Protein AF-A0A2K3N341-F1 (afdb_monomer_lite)

InterPro domains:
  IPR010139 Imidazole glycerol phosphate synthase, subunit H [PTHR42701] (8-104)
  IPR017926 Glutamine amidotransferase [PF00117] (30-106)
  IPR029062 Class I glutamine amidotransferase-like [G3DSA:3.40.50.880] (2-114)
  IPR029062 Class I glutamine amidotransferase-like [SSF52317] (7-107)

Sequence (147 aa):
MDKYAFESVKGLGLIPGTVGRFDSSNGFRVPHIGWNALQIAKESEILDDVGNHHVYFVHSYRAMPSDDNKEWISSTCDYGDKFIASIRRGNVHAVQFHPEKSGGKFYLRYRSLECFGIFLFFHVKIYPVLSNIGHGGFFDNLHGQFW

Organism: Trifolium pratense (NCBI:txid57577)

Radius of gyration: 15.38 Å; chains: 1; bounding box: 33×38×49 Å

pLDDT: mean 71.82, std 19.74, range [31.81, 94.75]

Foldseek 3Di:
DCPFDQDWDFFPAQAEFEKAFDDCPVPFDPPPFDWFAKDFPADDPLCPFRNPFTFTAGWGMFTQDDPRRSQFAGIWTDRVHIGRQWGDDDLDIEGRTDLVVRDDDSVVVVVVRPHDHPCNNYRYRQGDDDDDDDDDDPVVVCVVRTD

Secondary structure (DSSP, 8-state):
--------B-----EEEEEEEPP-TTS--SSEEEEEE-EESS--TTTGGGTT-EEEEEESEEEPP-GGGGGGEEEEEEESEEEEEEEEETTEEEESS-TTTS-SSHHHHHTTS----GGGGEEE--------S----HHHHHHHHH-

Structure (mmCIF, N/CA/C/O backbone):
data_AF-A0A2K3N341-F1
#
_entry.id   AF-A0A2K3N341-F1
#
loop_
_atom_site.group_PDB
_atom_site.id
_atom_site.type_symbol
_atom_site.label_atom_id
_atom_site.label_alt_id
_atom_site.label_comp_id
_atom_site.label_asym_id
_atom_site.label_entity_id
_atom_site.label_seq_id
_atom_site.pdbx_PDB_ins_code
_atom_site.Cartn_x
_atom_site.Cartn_y
_atom_site.Cartn_z
_atom_site.occupancy
_atom_site.B_iso_or_equiv
_atom_site.auth_seq_id
_atom_site.auth_comp_id
_atom_site.auth_asym_id
_atom_site.auth_atom_id
_atom_site.pdbx_PDB_model_num
ATOM 1 N N . MET A 1 1 ? 9.917 -10.517 -30.185 1.00 31.81 1 MET A N 1
ATOM 2 C CA . MET A 1 1 ? 10.996 -11.473 -29.845 1.00 31.81 1 MET A CA 1
ATOM 3 C C . MET A 1 1 ? 11.071 -11.451 -28.326 1.00 31.81 1 MET A C 1
ATOM 5 O O . MET A 1 1 ? 11.889 -10.742 -27.755 1.00 31.81 1 MET A O 1
ATOM 9 N N . ASP A 1 2 ? 10.121 -12.121 -27.678 1.00 35.56 2 ASP A N 1
ATOM 10 C CA . ASP A 1 2 ? 9.890 -11.987 -26.236 1.00 35.56 2 ASP A CA 1
ATOM 11 C C . ASP A 1 2 ? 10.779 -12.997 -25.522 1.00 35.56 2 ASP A C 1
ATOM 13 O O . ASP A 1 2 ? 10.430 -14.160 -25.352 1.00 35.56 2 ASP A O 1
ATOM 17 N N . LYS A 1 3 ? 12.007 -12.579 -25.207 1.00 37.12 3 LYS A N 1
ATOM 18 C CA . LYS A 1 3 ? 13.050 -13.486 -24.705 1.00 37.12 3 LYS A CA 1
ATOM 19 C C . LYS A 1 3 ? 12.935 -13.807 -23.207 1.00 37.12 3 LYS A C 1
ATOM 21 O O . LYS A 1 3 ? 13.812 -14.480 -22.680 1.00 37.12 3 LYS A O 1
ATOM 26 N N . TYR A 1 4 ? 11.871 -13.354 -22.540 1.00 44.50 4 TYR A N 1
ATOM 27 C CA . TYR A 1 4 ? 11.623 -13.590 -21.118 1.00 44.50 4 TYR A CA 1
ATOM 28 C C . TYR A 1 4 ? 10.126 -13.825 -20.893 1.00 44.50 4 TYR A C 1
ATOM 30 O O . TYR A 1 4 ? 9.334 -12.886 -20.915 1.00 44.50 4 TYR A O 1
ATOM 38 N N . ALA A 1 5 ? 9.728 -15.085 -20.712 1.00 43.78 5 ALA A N 1
ATOM 39 C CA . ALA A 1 5 ? 8.379 -15.418 -20.273 1.00 43.78 5 ALA A CA 1
ATOM 40 C C . ALA A 1 5 ? 8.255 -15.096 -18.775 1.00 43.78 5 ALA A C 1
ATOM 42 O O . ALA A 1 5 ? 9.050 -15.566 -17.963 1.00 43.78 5 ALA A O 1
ATOM 43 N N . PHE A 1 6 ? 7.281 -14.264 -18.408 1.00 53.56 6 PHE A N 1
ATOM 44 C CA . PHE A 1 6 ? 6.958 -13.988 -17.010 1.00 53.56 6 PHE A CA 1
ATOM 45 C C . PHE A 1 6 ? 6.101 -15.135 -16.465 1.00 53.56 6 PHE A C 1
ATOM 47 O O . PHE A 1 6 ? 4.945 -15.277 -16.861 1.00 53.56 6 PHE A O 1
ATOM 54 N N . GLU A 1 7 ? 6.645 -15.956 -15.568 1.00 57.84 7 GLU A N 1
ATOM 55 C CA . GLU A 1 7 ? 5.880 -17.030 -14.927 1.00 57.84 7 GLU A CA 1
ATOM 56 C C . GLU A 1 7 ? 5.227 -16.545 -13.633 1.00 57.84 7 GLU A C 1
ATOM 58 O O . GLU A 1 7 ? 5.894 -16.231 -12.655 1.00 57.84 7 GLU A O 1
ATOM 63 N N . SER A 1 8 ? 3.895 -16.501 -13.602 1.00 64.25 8 SER A N 1
ATOM 64 C CA . SER A 1 8 ? 3.163 -16.165 -12.381 1.00 64.25 8 SER A CA 1
ATOM 65 C C . SER A 1 8 ? 3.286 -17.269 -11.332 1.00 64.25 8 SER A C 1
ATOM 67 O O . SER A 1 8 ? 3.072 -18.439 -11.648 1.00 64.25 8 SER A O 1
ATOM 69 N N . VAL A 1 9 ? 3.494 -16.894 -10.071 1.00 71.75 9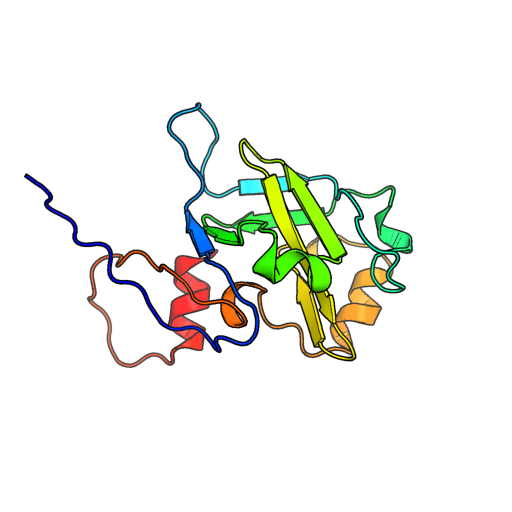 VAL A N 1
ATOM 70 C CA . VAL A 1 9 ? 3.536 -17.826 -8.941 1.00 71.75 9 VAL A CA 1
ATOM 71 C C . VAL A 1 9 ? 2.264 -17.666 -8.103 1.00 71.75 9 VAL A C 1
ATOM 73 O O . VAL A 1 9 ? 1.746 -16.572 -7.880 1.00 71.75 9 VAL A O 1
ATOM 76 N N . LYS A 1 10 ? 1.694 -18.769 -7.622 1.00 70.62 10 LYS A N 1
ATOM 77 C CA . LYS A 1 10 ? 0.552 -18.675 -6.704 1.00 70.62 10 LYS A CA 1
ATOM 78 C C . LYS A 1 10 ? 1.068 -18.334 -5.306 1.00 70.62 10 LYS A C 1
ATOM 80 O O . LYS A 1 10 ? 1.887 -19.071 -4.768 1.00 70.62 10 LYS A O 1
ATOM 85 N N . GLY A 1 11 ? 0.599 -17.223 -4.738 1.00 69.62 11 GLY A N 1
ATOM 86 C CA . GLY A 1 11 ? 0.700 -17.003 -3.292 1.00 69.62 11 GLY A CA 1
ATOM 87 C C . GLY A 1 11 ? -0.413 -17.754 -2.561 1.00 69.62 11 GLY A C 1
ATOM 88 O O . GLY A 1 11 ? -1.029 -18.657 -3.129 1.00 69.62 11 GLY A O 1
ATOM 89 N N . 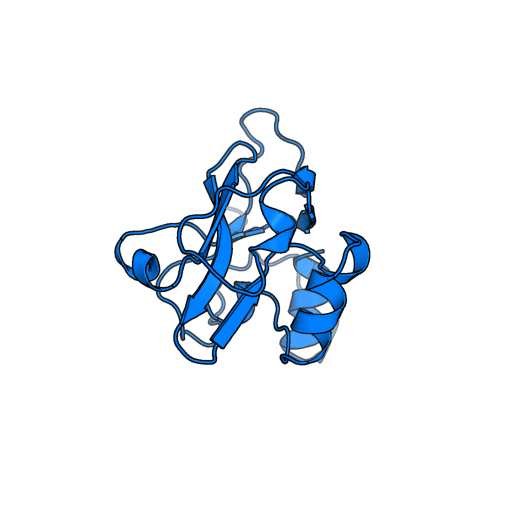LEU A 1 12 ? -0.718 -17.365 -1.322 1.00 77.00 12 LEU A N 1
ATOM 90 C CA . LEU A 1 12 ? -1.776 -18.012 -0.532 1.00 77.00 12 LEU A CA 1
ATOM 91 C C . LEU A 1 12 ? -3.179 -17.802 -1.122 1.00 77.00 12 LEU A C 1
ATOM 93 O O . LEU A 1 12 ? -4.097 -18.545 -0.793 1.00 77.00 12 LEU A O 1
ATOM 97 N N . GLY A 1 13 ? -3.353 -16.789 -1.980 1.00 80.44 13 GLY A N 1
ATOM 98 C CA . GLY A 1 13 ? -4.623 -16.519 -2.658 1.00 80.44 13 GLY A CA 1
ATOM 99 C C . GLY A 1 13 ? -5.746 -16.047 -1.728 1.00 80.44 13 GLY A C 1
ATOM 100 O O . GLY A 1 13 ? -6.914 -16.170 -2.083 1.00 80.44 13 GLY A O 1
ATOM 101 N N . LEU A 1 14 ? -5.400 -15.511 -0.554 1.00 83.19 14 LEU A N 1
ATOM 102 C CA . LEU A 1 14 ? -6.345 -15.020 0.454 1.00 83.19 14 LEU A CA 1
ATOM 103 C C . LEU A 1 14 ? -6.946 -13.657 0.085 1.00 83.19 14 LEU A C 1
ATOM 105 O O . LEU A 1 14 ? -8.090 -13.370 0.437 1.00 83.19 14 LEU A O 1
ATOM 109 N N . ILE A 1 15 ? -6.185 -12.824 -0.628 1.00 87.50 15 ILE A N 1
ATOM 110 C CA . ILE A 1 15 ? -6.595 -11.491 -1.068 1.00 87.50 15 ILE A CA 1
ATOM 111 C C . ILE A 1 15 ? -6.624 -11.474 -2.602 1.00 87.50 15 ILE A C 1
ATOM 113 O O . ILE A 1 15 ? -5.626 -11.843 -3.235 1.00 87.50 15 ILE A O 1
ATOM 117 N N . PRO A 1 16 ? -7.746 -11.064 -3.225 1.00 88.75 16 PRO A N 1
ATOM 118 C CA . PRO A 1 16 ? -7.812 -10.940 -4.672 1.00 88.75 16 PRO A CA 1
ATOM 119 C C . PRO A 1 16 ? -6.873 -9.838 -5.176 1.00 88.75 16 PRO A C 1
ATOM 121 O O . PRO A 1 16 ? -6.548 -8.872 -4.485 1.00 88.75 16 PRO A O 1
ATOM 124 N N . GLY A 1 17 ? -6.427 -9.982 -6.416 1.00 86.06 17 GLY A N 1
ATOM 125 C CA . GLY A 1 17 ? -5.516 -9.039 -7.050 1.00 86.06 17 GLY A CA 1
ATOM 126 C C . GLY A 1 17 ? -4.126 -9.615 -7.262 1.00 86.06 17 GLY A C 1
ATOM 127 O O . GLY A 1 17 ? -3.876 -10.810 -7.088 1.00 86.06 17 GLY A O 1
ATOM 128 N N . THR A 1 18 ? -3.231 -8.746 -7.717 1.00 83.88 18 THR A N 1
ATOM 129 C CA . THR A 1 18 ? -1.912 -9.151 -8.190 1.00 83.88 18 THR A CA 1
ATOM 130 C C . THR A 1 18 ? -0.815 -8.267 -7.629 1.00 83.88 18 THR A C 1
ATOM 132 O O . THR A 1 18 ? -0.998 -7.078 -7.353 1.00 83.88 18 THR A O 1
ATOM 135 N N . VAL A 1 19 ? 0.348 -8.885 -7.476 1.00 85.56 19 VAL A N 1
ATOM 136 C CA . VAL A 1 19 ? 1.607 -8.209 -7.185 1.00 85.56 19 VAL A CA 1
ATOM 137 C C . VAL A 1 19 ? 2.363 -8.021 -8.493 1.00 85.56 19 VAL A C 1
ATOM 139 O O . VAL A 1 19 ? 2.458 -8.965 -9.275 1.00 85.56 19 VAL A O 1
ATOM 142 N N . GLY A 1 20 ? 2.893 -6.823 -8.730 1.00 84.44 20 GLY A N 1
ATOM 143 C CA . GLY A 1 20 ? 3.668 -6.498 -9.929 1.00 84.44 20 GLY A CA 1
ATOM 144 C C . GLY A 1 20 ? 4.868 -5.607 -9.619 1.00 84.44 20 GLY A C 1
ATOM 145 O O . GLY A 1 20 ? 4.873 -4.879 -8.624 1.00 84.44 20 GLY A O 1
ATOM 146 N N . ARG A 1 21 ? 5.903 -5.664 -10.464 1.00 85.94 21 ARG A N 1
ATOM 147 C CA . ARG A 1 21 ? 7.116 -4.844 -10.309 1.00 85.94 21 ARG A CA 1
ATOM 148 C C . ARG A 1 21 ? 6.804 -3.371 -10.575 1.00 85.94 21 ARG A C 1
ATOM 150 O O . ARG A 1 21 ? 6.024 -3.097 -11.488 1.00 85.94 21 ARG A O 1
ATOM 157 N N . PHE A 1 22 ? 7.366 -2.445 -9.791 1.00 86.38 22 PHE A N 1
ATOM 158 C CA . PHE A 1 22 ? 7.260 -1.003 -10.070 1.00 86.38 22 PHE A CA 1
ATOM 159 C C . PHE A 1 22 ? 7.685 -0.690 -11.502 1.00 86.38 22 PHE A C 1
ATOM 161 O O . PHE A 1 22 ? 8.648 -1.283 -12.008 1.00 86.38 22 PHE A O 1
ATOM 168 N N . ASP A 1 23 ? 6.971 0.246 -12.125 1.00 85.44 23 ASP A N 1
ATOM 169 C CA . ASP A 1 23 ? 7.350 0.742 -13.435 1.00 85.44 23 ASP A CA 1
ATOM 170 C C . ASP A 1 23 ? 8.488 1.762 -13.300 1.00 85.44 23 ASP A C 1
ATOM 172 O O . ASP A 1 23 ? 8.352 2.811 -12.669 1.00 85.44 23 ASP A O 1
ATOM 176 N N . SER A 1 24 ? 9.642 1.433 -13.878 1.00 84.19 24 SER A N 1
ATOM 177 C CA . SER A 1 24 ? 10.809 2.317 -13.906 1.00 84.19 24 SER A CA 1
ATOM 178 C C . SER A 1 24 ? 10.886 3.169 -15.175 1.00 84.19 24 SER A C 1
ATOM 180 O O . SER A 1 24 ? 11.804 3.981 -15.288 1.00 84.19 24 SER A O 1
ATOM 182 N N . SER A 1 25 ? 9.966 3.016 -16.139 1.00 82.56 25 SER A N 1
ATOM 183 C CA . SER A 1 25 ? 9.999 3.776 -17.400 1.00 82.56 25 SER A CA 1
ATOM 184 C C . SER A 1 25 ? 9.859 5.280 -17.181 1.00 82.56 25 SER A C 1
ATOM 186 O O . SER A 1 25 ? 10.409 6.069 -17.943 1.00 82.56 25 SER A O 1
ATOM 188 N N . ASN A 1 26 ? 9.171 5.678 -16.109 1.00 79.94 26 ASN A N 1
ATOM 189 C CA . ASN A 1 26 ? 8.889 7.075 -15.780 1.00 79.94 26 ASN A CA 1
ATOM 190 C C . ASN A 1 26 ? 9.986 7.726 -14.914 1.00 79.94 26 ASN A C 1
ATOM 192 O O . ASN A 1 26 ? 9.756 8.759 -14.293 1.00 79.94 26 ASN A O 1
ATOM 196 N N . GLY A 1 27 ? 11.180 7.124 -14.847 1.00 81.12 27 GLY A N 1
ATOM 197 C CA . GLY A 1 27 ? 12.345 7.693 -14.157 1.00 81.12 27 GLY A CA 1
ATOM 198 C C . GLY A 1 27 ? 12.415 7.425 -12.649 1.00 81.12 27 GLY A C 1
ATOM 199 O O . GLY A 1 27 ? 13.345 7.893 -11.991 1.00 81.12 27 GLY A O 1
ATOM 200 N N . PHE A 1 28 ? 11.482 6.649 -12.089 1.00 83.94 28 PHE A N 1
ATOM 201 C CA . PHE A 1 28 ? 11.555 6.193 -10.699 1.00 83.94 28 PHE A CA 1
ATOM 202 C C . PHE A 1 28 ? 12.621 5.105 -10.533 1.00 83.94 28 PHE A C 1
ATOM 204 O O . PHE A 1 28 ? 12.761 4.203 -11.363 1.00 83.94 28 PHE A O 1
ATOM 211 N N . ARG A 1 29 ? 13.381 5.175 -9.433 1.00 88.75 29 ARG A N 1
ATOM 212 C CA . ARG A 1 29 ? 14.386 4.157 -9.107 1.00 88.75 29 ARG A CA 1
ATOM 213 C C . ARG A 1 29 ? 13.700 2.941 -8.495 1.00 88.75 29 ARG A C 1
ATOM 215 O O . ARG A 1 29 ? 12.903 3.073 -7.581 1.00 88.75 29 ARG A O 1
ATOM 222 N N . VAL A 1 30 ? 14.030 1.751 -8.984 1.00 87.12 30 VAL A N 1
ATOM 223 C CA . VAL A 1 30 ? 13.516 0.488 -8.439 1.00 87.12 30 VAL A CA 1
ATOM 224 C C . VAL A 1 30 ? 14.712 -0.338 -7.962 1.00 87.12 30 VAL A C 1
ATOM 226 O O . VAL A 1 30 ? 15.629 -0.531 -8.765 1.00 87.12 30 VAL A O 1
ATOM 229 N N . PRO A 1 31 ? 14.740 -0.820 -6.703 1.00 87.81 31 PRO A N 1
ATOM 230 C CA . PRO A 1 31 ? 13.653 -0.832 -5.708 1.00 87.81 31 PRO A CA 1
ATOM 231 C C . PRO A 1 31 ? 13.260 0.545 -5.146 1.00 87.81 31 PRO A C 1
ATOM 233 O O . PRO A 1 31 ? 14.080 1.459 -5.069 1.00 87.81 31 PRO A O 1
ATOM 236 N N . HIS A 1 32 ? 12.004 0.659 -4.703 1.00 88.81 32 HIS A N 1
ATOM 237 C CA . HIS A 1 32 ? 11.538 1.745 -3.844 1.00 88.81 32 HIS A CA 1
ATOM 238 C C . HIS A 1 32 ? 12.250 1.623 -2.496 1.00 88.81 32 HIS A C 1
ATOM 240 O O . HIS A 1 32 ? 11.904 0.751 -1.703 1.00 88.81 32 HIS A O 1
ATOM 246 N N . ILE A 1 33 ? 13.260 2.466 -2.265 1.00 90.25 33 ILE A N 1
ATOM 247 C CA . ILE A 1 33 ? 14.017 2.528 -1.011 1.00 90.25 33 ILE A CA 1
ATOM 248 C C . ILE A 1 33 ? 13.819 3.898 -0.379 1.00 90.25 33 ILE A C 1
ATOM 250 O O . ILE A 1 33 ? 14.149 4.917 -0.992 1.00 90.25 33 ILE A O 1
ATOM 254 N N . GLY A 1 34 ? 13.373 3.919 0.871 1.00 89.56 34 GLY A N 1
ATOM 255 C CA . GLY A 1 34 ? 13.350 5.129 1.678 1.00 89.56 34 GLY A CA 1
ATOM 256 C C . GLY A 1 34 ? 12.118 5.259 2.554 1.00 89.56 34 GLY A C 1
ATOM 257 O O . GLY A 1 34 ? 11.339 4.330 2.738 1.00 89.56 34 GLY A O 1
ATOM 258 N N . TRP A 1 35 ? 11.984 6.449 3.119 1.00 91.50 35 TRP A N 1
ATOM 259 C CA . TRP A 1 35 ? 10.887 6.826 3.992 1.00 91.50 35 TRP A CA 1
ATOM 260 C C . TRP A 1 35 ? 9.765 7.442 3.159 1.00 91.50 35 TRP A C 1
ATOM 262 O O . TRP A 1 35 ? 10.011 8.410 2.443 1.00 91.50 35 TRP A O 1
ATOM 272 N N . ASN A 1 36 ? 8.550 6.901 3.245 1.00 92.12 36 ASN A N 1
ATOM 273 C CA . ASN A 1 36 ? 7.397 7.415 2.504 1.00 92.12 36 ASN A CA 1
ATOM 274 C C . ASN A 1 36 ? 6.146 7.493 3.396 1.00 92.12 36 ASN A C 1
ATOM 276 O O . ASN A 1 36 ? 6.027 6.767 4.387 1.00 92.12 36 ASN A O 1
ATOM 280 N N . ALA A 1 37 ? 5.244 8.416 3.074 1.00 90.50 37 ALA A N 1
ATOM 281 C CA . ALA A 1 37 ? 4.041 8.681 3.849 1.00 90.50 37 ALA A CA 1
ATOM 282 C C . ALA A 1 37 ? 2.907 7.726 3.456 1.00 90.50 37 ALA A C 1
ATOM 284 O O . ALA A 1 37 ? 2.727 7.385 2.283 1.00 90.50 37 ALA A O 1
ATOM 285 N N . LEU A 1 38 ? 2.122 7.307 4.448 1.00 91.12 38 LEU A N 1
ATOM 286 C CA . LEU A 1 38 ? 0.937 6.490 4.219 1.00 91.12 38 LEU A CA 1
ATOM 287 C C . LEU A 1 38 ? -0.292 7.366 3.969 1.00 91.12 38 LEU A C 1
ATOM 289 O O . LEU A 1 38 ? -0.522 8.354 4.659 1.00 91.12 38 LEU A O 1
ATOM 293 N N . GLN A 1 39 ? -1.132 6.935 3.037 1.00 91.50 39 GLN A N 1
ATOM 294 C CA . GLN A 1 39 ? -2.513 7.382 2.905 1.00 91.50 39 GLN A CA 1
ATOM 295 C C . GLN A 1 39 ? -3.405 6.367 3.618 1.00 91.50 39 GLN A C 1
ATOM 297 O O . GLN A 1 39 ? -3.609 5.253 3.129 1.00 91.50 39 GLN A O 1
ATOM 302 N N . ILE A 1 40 ? -3.898 6.723 4.803 1.00 89.44 40 ILE A N 1
ATOM 303 C CA . ILE A 1 40 ? -4.756 5.845 5.603 1.00 89.44 40 ILE A CA 1
ATOM 304 C C . ILE A 1 40 ? -6.159 5.821 4.988 1.00 89.44 40 ILE A C 1
ATOM 306 O O . ILE A 1 40 ? -6.791 6.861 4.831 1.00 89.44 40 ILE A O 1
ATOM 310 N N . ALA A 1 41 ? -6.627 4.629 4.616 1.00 84.31 41 ALA A N 1
ATOM 311 C CA . ALA A 1 41 ? -7.935 4.421 3.992 1.00 84.31 41 ALA A CA 1
ATOM 312 C C . ALA A 1 41 ? -8.981 3.899 4.989 1.00 84.31 41 ALA A C 1
ATOM 314 O O . ALA A 1 41 ? -10.174 4.147 4.822 1.00 84.31 41 ALA A O 1
ATOM 315 N N . LYS A 1 42 ? -8.537 3.176 6.024 1.00 80.19 42 LYS A N 1
ATOM 316 C CA . LYS A 1 42 ? -9.366 2.706 7.137 1.00 80.19 42 LYS A CA 1
ATOM 317 C C . LYS A 1 42 ? -8.637 2.983 8.444 1.00 80.19 42 LYS A C 1
ATOM 319 O O . LYS A 1 42 ? -7.440 2.702 8.540 1.00 80.19 42 LYS A O 1
ATOM 324 N N . GLU A 1 43 ? -9.364 3.489 9.438 1.00 71.81 43 GLU A N 1
ATOM 325 C CA . GLU A 1 43 ? -8.844 3.584 10.802 1.00 71.81 43 GLU A CA 1
ATOM 326 C C . GLU A 1 43 ? -8.362 2.207 11.262 1.00 71.81 43 GLU A C 1
ATOM 328 O O . GLU A 1 43 ? -8.972 1.166 10.987 1.00 71.81 43 GLU A O 1
ATOM 333 N N . SER A 1 44 ? -7.207 2.188 11.908 1.00 69.00 44 SER A N 1
ATOM 334 C CA . SER A 1 44 ? -6.584 0.956 12.349 1.00 69.00 44 SER A CA 1
ATOM 335 C C . SER A 1 44 ? -5.743 1.285 13.552 1.00 69.00 44 SER A C 1
ATOM 337 O O . SER A 1 44 ? -4.765 2.008 13.429 1.00 69.00 44 SER A O 1
ATOM 339 N N . GLU A 1 45 ? -6.028 0.625 14.669 1.00 68.62 45 GLU A N 1
ATOM 340 C CA . GLU A 1 45 ? -5.286 0.816 15.919 1.00 68.62 45 GLU A CA 1
ATOM 341 C C . GLU A 1 45 ? -3.767 0.583 15.798 1.00 68.62 45 GLU A C 1
ATOM 343 O O . GLU A 1 45 ? -2.995 0.922 16.695 1.00 68.62 45 GLU A O 1
ATOM 348 N N . ILE A 1 46 ? -3.328 -0.069 14.715 1.00 69.94 46 ILE A N 1
ATOM 349 C CA . ILE A 1 46 ? -1.914 -0.300 14.411 1.00 69.94 46 ILE A CA 1
ATOM 350 C C . ILE A 1 46 ? -1.300 0.873 13.622 1.00 69.94 46 ILE A C 1
ATOM 352 O O . ILE A 1 46 ? -0.091 1.086 13.665 1.00 69.94 46 ILE A O 1
ATOM 356 N N . LEU A 1 47 ? -2.124 1.631 12.899 1.00 73.12 47 LEU A N 1
ATOM 357 C CA . LEU A 1 47 ? -1.742 2.777 12.073 1.00 73.12 47 LEU A CA 1
ATOM 358 C C . LEU A 1 47 ? -2.084 4.132 12.711 1.00 73.12 47 LEU A C 1
ATOM 360 O O . LEU A 1 47 ? -1.636 5.147 12.185 1.00 73.12 47 LEU A O 1
ATOM 364 N N . ASP A 1 48 ? -2.823 4.170 13.823 1.00 68.31 48 ASP A N 1
ATOM 365 C CA . ASP A 1 48 ? -3.224 5.418 14.494 1.00 68.31 48 ASP A CA 1
ATOM 366 C C . ASP A 1 48 ? -2.017 6.305 14.856 1.00 68.31 48 ASP A C 1
ATOM 368 O O . ASP A 1 48 ? -2.042 7.515 14.640 1.00 68.31 48 ASP A O 1
ATOM 372 N N . ASP A 1 49 ? -0.908 5.700 15.297 1.00 66.62 49 ASP A N 1
ATOM 373 C CA . ASP A 1 49 ? 0.341 6.418 15.598 1.00 66.62 49 ASP A CA 1
ATOM 374 C C . ASP A 1 49 ? 1.164 6.771 14.336 1.00 66.62 49 ASP A C 1
ATOM 376 O O . ASP A 1 49 ? 2.146 7.511 14.415 1.00 66.62 49 ASP A O 1
ATOM 380 N N . VAL A 1 50 ? 0.796 6.239 13.165 1.00 67.56 50 VAL A N 1
ATOM 381 C CA . VAL A 1 50 ? 1.527 6.413 11.895 1.00 67.56 50 VAL A CA 1
ATOM 382 C C . VAL A 1 50 ? 1.039 7.633 11.111 1.00 67.56 50 VAL A C 1
ATOM 384 O O . VAL A 1 50 ? 1.778 8.129 10.269 1.00 67.56 50 VAL A O 1
ATOM 387 N N . GLY A 1 51 ? -0.154 8.169 11.396 1.00 57.66 51 GLY A N 1
ATOM 388 C CA . GLY A 1 51 ? -0.800 9.229 10.600 1.00 57.66 51 GLY A CA 1
ATOM 389 C C . GLY A 1 51 ? 0.037 10.496 10.348 1.00 57.66 51 GLY A C 1
ATOM 390 O O . GLY A 1 51 ? -0.226 11.210 9.387 1.00 57.66 51 GLY A O 1
ATOM 391 N N . ASN A 1 52 ? 1.083 10.736 11.149 1.00 59.41 52 ASN A N 1
ATOM 392 C CA . ASN A 1 52 ? 2.019 11.855 10.984 1.00 59.41 52 ASN A CA 1
ATOM 393 C C . ASN A 1 52 ? 3.462 11.431 10.642 1.00 59.41 52 ASN A C 1
ATOM 395 O O . ASN A 1 52 ? 4.366 12.262 10.707 1.00 59.41 52 ASN A O 1
ATOM 399 N N . HIS A 1 53 ? 3.741 10.150 10.399 1.00 69.12 53 HIS A N 1
ATOM 400 C CA . HIS A 1 53 ? 5.102 9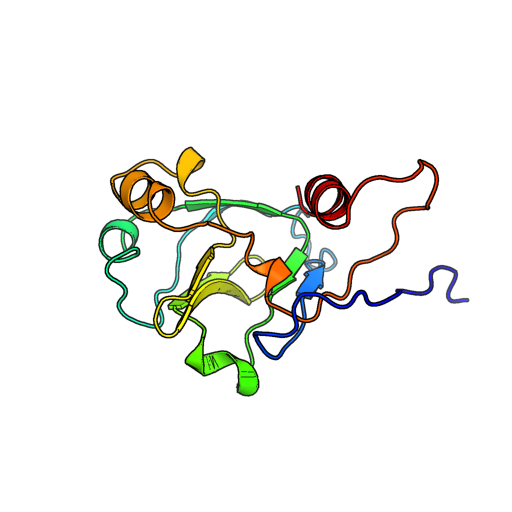.613 10.283 1.00 69.12 53 HIS A CA 1
ATOM 401 C C . HIS A 1 53 ? 5.325 8.941 8.928 1.00 69.12 53 HIS A C 1
ATOM 403 O O . HIS A 1 53 ? 4.432 8.330 8.344 1.00 69.12 53 HIS A O 1
ATOM 409 N N . HIS A 1 54 ? 6.556 9.047 8.431 1.00 86.50 54 HIS A N 1
ATOM 410 C CA . HIS A 1 54 ? 6.990 8.266 7.283 1.00 86.50 54 HIS A CA 1
ATOM 411 C C . HIS A 1 54 ? 7.371 6.863 7.760 1.00 86.50 54 HIS A C 1
ATOM 413 O O . HIS A 1 54 ? 7.912 6.706 8.854 1.00 86.50 54 HIS A O 1
ATOM 419 N N . VAL A 1 55 ? 7.135 5.853 6.929 1.00 88.38 55 VAL A N 1
ATOM 420 C CA . VAL A 1 55 ? 7.567 4.471 7.176 1.00 88.38 55 VAL A CA 1
ATOM 421 C C . VAL A 1 55 ? 8.602 4.052 6.140 1.00 88.38 55 VAL A C 1
ATOM 423 O O . VAL A 1 55 ? 8.639 4.583 5.029 1.00 88.38 55 VAL A O 1
ATOM 426 N N . TYR A 1 56 ? 9.475 3.127 6.521 1.00 87.94 56 TYR A N 1
ATOM 427 C CA . TYR A 1 56 ? 10.607 2.699 5.717 1.00 87.94 56 TYR A CA 1
ATOM 428 C C . TYR A 1 56 ? 10.242 1.542 4.785 1.00 87.94 56 TYR A C 1
ATOM 430 O O . TYR A 1 56 ? 9.832 0.462 5.220 1.00 87.94 56 TYR A O 1
ATOM 438 N N . PHE A 1 57 ? 10.469 1.762 3.498 1.00 89.88 57 PHE A N 1
ATOM 439 C CA . PHE A 1 57 ? 10.272 0.814 2.416 1.00 89.88 57 PHE A CA 1
ATOM 440 C C . PHE A 1 57 ? 11.616 0.415 1.796 1.00 89.88 57 PHE A C 1
ATOM 442 O O . PHE A 1 57 ? 12.524 1.236 1.664 1.00 89.88 57 PHE A O 1
ATOM 449 N N . VAL A 1 58 ? 11.725 -0.848 1.392 1.00 89.06 58 VAL A N 1
ATOM 450 C CA . VAL A 1 58 ? 12.735 -1.362 0.456 1.00 89.06 58 VAL A CA 1
ATOM 451 C C . VAL A 1 58 ? 12.079 -2.502 -0.315 1.00 89.06 58 VAL A C 1
ATOM 453 O O . VAL A 1 58 ? 11.881 -3.569 0.237 1.00 89.06 58 VAL A O 1
ATOM 456 N N . HIS A 1 59 ? 11.602 -2.260 -1.535 1.00 86.62 59 HIS A N 1
ATOM 457 C CA . HIS A 1 59 ? 10.955 -3.310 -2.333 1.00 86.62 59 HIS A CA 1
ATOM 458 C C . HIS A 1 59 ? 10.897 -2.973 -3.826 1.00 86.62 59 HIS A C 1
ATOM 460 O O . HIS A 1 59 ? 10.720 -1.819 -4.216 1.00 86.62 59 HIS A O 1
ATOM 466 N N . SER A 1 60 ? 11.004 -3.990 -4.686 1.00 86.62 60 SER A N 1
ATOM 467 C CA . SER A 1 60 ? 10.860 -3.829 -6.149 1.00 86.62 60 SER A CA 1
ATOM 468 C C . SER A 1 60 ? 9.441 -4.085 -6.667 1.00 86.62 60 SER A C 1
ATOM 470 O O . SER A 1 60 ? 9.092 -3.662 -7.771 1.00 86.62 60 SER A O 1
ATOM 472 N N . TYR A 1 61 ? 8.619 -4.774 -5.879 1.00 86.56 61 TYR A N 1
ATOM 473 C CA . TYR A 1 61 ? 7.273 -5.223 -6.237 1.00 86.56 61 TYR A CA 1
ATOM 474 C C . TYR A 1 61 ? 6.221 -4.551 -5.380 1.00 86.56 61 TYR A C 1
ATOM 476 O O . TYR A 1 61 ? 6.518 -4.119 -4.279 1.00 86.56 61 TYR A O 1
ATOM 484 N N . ARG A 1 62 ? 4.981 -4.474 -5.850 1.00 89.75 62 ARG A N 1
ATOM 485 C CA . ARG A 1 62 ? 3.890 -3.840 -5.109 1.00 89.75 62 ARG A CA 1
ATOM 486 C C . ARG A 1 62 ? 2.568 -4.546 -5.370 1.00 89.75 62 ARG A C 1
ATOM 488 O O . ARG A 1 62 ? 2.321 -4.994 -6.491 1.00 89.75 62 ARG A O 1
ATOM 495 N N . ALA A 1 63 ? 1.730 -4.647 -4.345 1.00 91.38 63 ALA A N 1
ATOM 496 C CA . ALA A 1 63 ? 0.350 -5.085 -4.510 1.00 91.38 63 ALA A CA 1
ATOM 497 C C . ALA A 1 63 ? -0.494 -3.916 -5.040 1.00 91.38 63 ALA A C 1
ATOM 499 O O . ALA A 1 63 ? -0.428 -2.802 -4.509 1.00 91.38 63 ALA A O 1
ATOM 500 N N . MET A 1 64 ? -1.256 -4.163 -6.105 1.00 91.06 64 MET A N 1
ATOM 501 C CA . MET A 1 64 ? -2.043 -3.129 -6.777 1.00 91.06 64 MET A CA 1
ATOM 502 C C . MET A 1 64 ? -3.445 -3.011 -6.154 1.00 91.06 64 MET A C 1
ATOM 504 O O . MET A 1 64 ? -4.132 -4.032 -6.012 1.00 91.06 64 MET A O 1
ATOM 508 N N . PRO A 1 65 ? -3.890 -1.795 -5.780 1.00 94.31 65 PRO A N 1
ATOM 509 C CA . PRO A 1 65 ? -5.256 -1.578 -5.321 1.00 94.31 65 PRO A CA 1
ATOM 510 C C . PRO A 1 65 ? -6.249 -1.836 -6.462 1.00 94.31 65 PRO A C 1
ATOM 512 O O . PRO A 1 65 ? -5.997 -1.483 -7.612 1.00 94.31 65 PRO A O 1
ATOM 515 N N . SER A 1 66 ? -7.378 -2.456 -6.138 1.00 93.88 66 SER A N 1
ATOM 516 C CA . SER A 1 66 ? -8.486 -2.739 -7.055 1.00 93.88 66 SER A CA 1
ATOM 517 C C . SER A 1 66 ? -9.804 -2.782 -6.285 1.00 93.88 66 SER A C 1
ATOM 519 O O . SER A 1 66 ? -9.802 -2.875 -5.055 1.00 93.88 66 SER A O 1
ATOM 521 N N . ASP A 1 67 ? -10.933 -2.757 -6.990 1.00 94.31 67 ASP A N 1
ATOM 522 C CA . ASP A 1 67 ? -12.243 -2.871 -6.342 1.00 94.31 67 ASP A CA 1
ATOM 523 C C . ASP A 1 67 ? -12.406 -4.207 -5.600 1.00 94.31 67 ASP A C 1
ATOM 525 O O . ASP A 1 67 ? -12.929 -4.229 -4.486 1.00 94.31 67 ASP A O 1
ATOM 529 N N . ASP A 1 68 ? -11.845 -5.297 -6.135 1.00 93.06 68 ASP A N 1
ATOM 530 C CA . ASP A 1 68 ? -11.930 -6.633 -5.533 1.00 93.06 68 ASP A CA 1
ATOM 531 C C . ASP A 1 68 ? -11.220 -6.729 -4.174 1.00 93.06 68 ASP A C 1
ATOM 533 O O . ASP A 1 68 ? -11.615 -7.515 -3.307 1.00 93.06 68 ASP A O 1
ATOM 537 N N . ASN A 1 69 ? -10.158 -5.943 -3.964 1.00 92.81 69 ASN A N 1
ATOM 538 C CA . ASN A 1 69 ? -9.378 -5.959 -2.724 1.00 92.81 69 ASN A CA 1
ATOM 539 C C . ASN A 1 69 ? -9.588 -4.740 -1.831 1.00 92.81 69 ASN A C 1
ATOM 541 O O . ASN A 1 69 ? -9.017 -4.693 -0.740 1.00 92.81 69 ASN A O 1
ATOM 545 N N . LYS A 1 70 ? -10.461 -3.812 -2.226 1.00 94.12 70 LYS A N 1
ATOM 546 C CA . LYS A 1 70 ? -10.759 -2.575 -1.497 1.00 94.12 70 LYS A CA 1
ATOM 547 C C . LYS A 1 70 ? -11.085 -2.807 -0.024 1.00 94.12 70 LYS A C 1
ATOM 549 O O . LYS A 1 70 ? -10.618 -2.067 0.836 1.00 94.12 70 LYS A O 1
ATOM 554 N N . GLU A 1 71 ? -11.822 -3.873 0.283 1.00 92.94 71 GLU A N 1
ATOM 555 C CA . GLU A 1 71 ? -12.201 -4.186 1.662 1.00 92.94 71 GLU A CA 1
ATOM 556 C C . GLU A 1 71 ? -11.036 -4.608 2.561 1.00 92.94 71 GLU A C 1
ATOM 558 O O . GLU A 1 71 ? -11.143 -4.503 3.784 1.00 92.94 71 GLU A O 1
ATOM 563 N N . TRP A 1 72 ? -9.923 -5.039 1.974 1.00 91.94 72 TRP A N 1
ATOM 564 C CA . TRP A 1 72 ? -8.716 -5.408 2.702 1.00 91.94 72 TRP A CA 1
ATOM 565 C C . TRP A 1 72 ? -7.793 -4.222 2.953 1.00 91.94 72 TRP A C 1
ATOM 567 O O . TRP A 1 72 ? -7.010 -4.277 3.891 1.00 91.9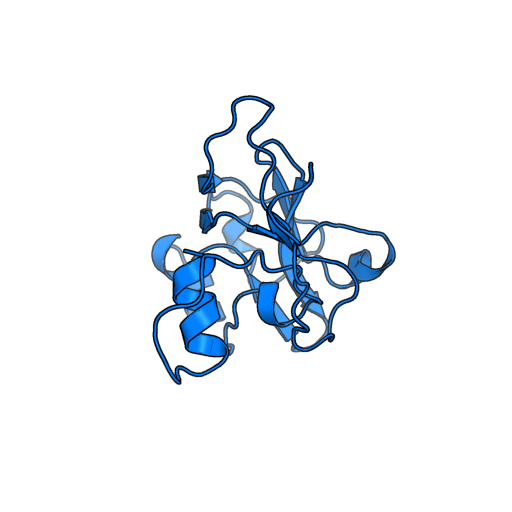4 72 TRP A O 1
ATOM 577 N N . ILE A 1 73 ? -7.842 -3.171 2.134 1.00 92.69 73 ILE A N 1
ATOM 578 C CA . ILE A 1 73 ? -6.863 -2.079 2.175 1.00 92.69 73 ILE A CA 1
ATOM 579 C C . ILE A 1 73 ? -7.072 -1.235 3.436 1.00 92.69 73 ILE A C 1
ATOM 581 O O . ILE A 1 73 ? -8.123 -0.619 3.610 1.00 92.69 73 ILE A O 1
ATOM 585 N N . SER A 1 74 ? -6.047 -1.157 4.289 1.00 91.44 74 SER A N 1
ATOM 586 C CA . SER A 1 74 ? -6.016 -0.220 5.422 1.00 91.44 74 SER A CA 1
ATOM 587 C C . SER A 1 74 ? -5.196 1.032 5.123 1.00 91.44 74 SER A C 1
ATOM 589 O O . SER A 1 74 ? -5.537 2.112 5.605 1.00 91.44 74 SER A O 1
ATOM 591 N N . SER A 1 75 ? -4.166 0.934 4.280 1.00 92.25 75 SER A N 1
ATOM 592 C CA . SER A 1 75 ? -3.466 2.110 3.760 1.00 92.25 75 SER A CA 1
ATOM 593 C C . SER A 1 75 ? -2.841 1.878 2.389 1.00 92.25 75 SER A C 1
ATOM 595 O O . SER A 1 75 ? -2.470 0.757 2.025 1.00 92.25 75 SER A O 1
ATOM 597 N N . THR A 1 76 ? -2.681 2.970 1.648 1.00 94.75 76 THR A N 1
ATOM 598 C CA . THR A 1 76 ? -1.925 3.031 0.395 1.00 94.75 76 THR A CA 1
ATOM 599 C C . THR A 1 76 ? -0.712 3.941 0.529 1.00 94.75 76 THR A C 1
ATOM 601 O O . THR A 1 76 ? -0.555 4.663 1.512 1.00 94.75 76 THR A O 1
ATOM 604 N N . CYS A 1 77 ? 0.166 3.898 -0.461 1.00 93.94 77 CYS A N 1
ATOM 605 C CA . CYS A 1 77 ? 1.285 4.816 -0.612 1.00 93.94 77 CYS A CA 1
ATOM 606 C C . CYS A 1 77 ? 1.517 5.056 -2.112 1.00 93.94 77 CYS A C 1
ATOM 608 O O . CYS A 1 77 ? 1.117 4.230 -2.936 1.00 93.94 77 CYS A O 1
ATOM 610 N N . ASP A 1 78 ? 2.122 6.189 -2.460 1.00 92.81 78 ASP A N 1
ATOM 611 C CA . ASP A 1 78 ? 2.419 6.568 -3.841 1.00 92.81 78 ASP A CA 1
ATOM 612 C C . ASP A 1 78 ? 3.941 6.610 -4.050 1.00 92.81 78 ASP A C 1
ATOM 614 O O . ASP A 1 78 ? 4.674 7.284 -3.321 1.00 92.81 78 ASP A O 1
ATOM 618 N N . TYR A 1 79 ? 4.425 5.881 -5.057 1.00 91.00 79 TYR A N 1
ATOM 619 C CA . TYR A 1 79 ? 5.821 5.909 -5.507 1.00 91.00 79 TYR A CA 1
ATOM 620 C C . TYR A 1 79 ? 5.870 5.715 -7.026 1.00 91.00 79 TYR A C 1
ATOM 622 O O . TYR A 1 79 ? 6.073 4.607 -7.520 1.00 91.00 79 TYR A O 1
ATOM 630 N N . GLY A 1 80 ? 5.546 6.776 -7.769 1.00 89.12 80 GLY A N 1
ATOM 631 C CA . GLY A 1 80 ? 5.262 6.714 -9.211 1.00 89.12 80 GLY A CA 1
ATO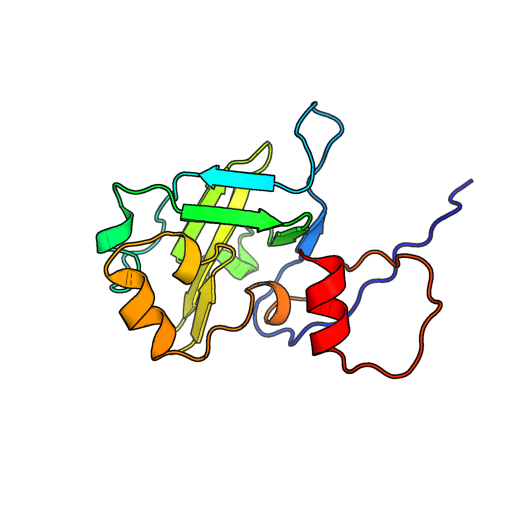M 632 C C . GLY A 1 80 ? 3.920 6.057 -9.532 1.00 89.12 80 GLY A C 1
ATOM 633 O O . GLY A 1 80 ? 3.156 6.585 -10.331 1.00 89.12 80 GLY A O 1
ATOM 634 N N . ASP A 1 81 ? 3.598 4.984 -8.814 1.00 88.06 81 ASP A N 1
ATOM 635 C CA . ASP A 1 81 ? 2.318 4.296 -8.822 1.00 88.06 81 ASP A CA 1
ATOM 636 C C . ASP A 1 81 ? 1.744 4.192 -7.411 1.00 88.06 81 ASP A C 1
ATOM 638 O O . ASP A 1 81 ? 2.483 4.035 -6.431 1.00 88.06 81 ASP A O 1
ATOM 642 N N . LYS A 1 82 ? 0.412 4.176 -7.328 1.00 93.56 82 LYS A N 1
ATOM 643 C CA . LYS A 1 82 ? -0.298 3.862 -6.091 1.00 93.56 82 LYS A CA 1
ATOM 644 C C . LYS A 1 82 ? -0.198 2.374 -5.780 1.00 93.56 82 LYS A C 1
ATOM 646 O O . LYS A 1 82 ? -0.481 1.531 -6.634 1.00 93.56 82 LYS A O 1
ATOM 651 N N . PHE A 1 83 ? 0.134 2.040 -4.540 1.00 93.88 83 PHE A N 1
ATOM 652 C CA . PHE A 1 83 ? 0.196 0.659 -4.076 1.00 93.88 83 PHE A CA 1
ATOM 653 C C . PHE A 1 83 ? -0.383 0.471 -2.678 1.00 93.88 83 PHE A C 1
ATOM 655 O O . PHE A 1 83 ? -0.517 1.418 -1.902 1.00 93.88 83 PHE A O 1
ATOM 662 N N . ILE A 1 84 ? -0.728 -0.776 -2.359 1.00 94.19 84 ILE A N 1
ATOM 663 C CA . ILE A 1 84 ? -1.227 -1.162 -1.040 1.00 94.19 84 ILE A CA 1
ATOM 664 C C . ILE A 1 84 ? -0.044 -1.234 -0.071 1.00 94.19 84 ILE A C 1
ATOM 666 O O . ILE A 1 84 ? 0.852 -2.063 -0.231 1.00 94.19 84 ILE A O 1
ATOM 670 N N . ALA A 1 85 ? -0.049 -0.372 0.943 1.00 92.12 85 ALA A N 1
ATOM 671 C CA . ALA A 1 85 ? 0.998 -0.313 1.956 1.00 92.12 85 ALA A CA 1
ATOM 672 C C . ALA A 1 85 ? 0.653 -1.145 3.199 1.00 92.12 85 ALA A C 1
ATOM 674 O O . ALA A 1 85 ? 1.557 -1.633 3.881 1.00 92.12 85 ALA A O 1
ATOM 675 N N . SER A 1 86 ? -0.637 -1.335 3.486 1.00 90.56 86 SER A N 1
ATOM 676 C CA . SER A 1 86 ? -1.101 -2.258 4.521 1.00 90.56 86 SER A CA 1
ATOM 677 C C . SER A 1 86 ? -2.499 -2.804 4.237 1.00 90.56 86 SER A C 1
ATOM 679 O O . SER A 1 86 ? -3.314 -2.150 3.573 1.00 90.56 86 SER A O 1
ATOM 681 N N . ILE A 1 87 ? -2.772 -3.993 4.774 1.00 89.94 87 ILE A N 1
ATOM 682 C CA . ILE A 1 87 ? -4.092 -4.627 4.765 1.00 89.94 87 ILE A CA 1
ATOM 683 C C . ILE A 1 87 ? -4.561 -4.995 6.169 1.00 89.94 87 ILE A C 1
ATOM 685 O O . ILE A 1 87 ? -3.761 -5.295 7.059 1.00 89.94 87 ILE A O 1
ATOM 689 N N . ARG A 1 88 ? -5.884 -5.019 6.334 1.00 86.50 88 ARG A N 1
ATOM 690 C CA . ARG A 1 88 ? -6.587 -5.467 7.532 1.00 86.50 88 ARG A CA 1
ATOM 691 C C . ARG A 1 88 ? -7.944 -6.064 7.171 1.00 86.50 88 ARG A C 1
ATOM 693 O O . ARG A 1 88 ? -8.771 -5.397 6.553 1.00 86.50 88 ARG A O 1
ATOM 700 N N . ARG A 1 89 ? -8.223 -7.275 7.656 1.00 86.06 89 ARG A N 1
ATOM 701 C CA . ARG A 1 89 ? -9.581 -7.843 7.690 1.00 86.06 89 ARG A CA 1
ATOM 702 C C . ARG A 1 89 ? -9.699 -8.856 8.826 1.00 86.06 89 ARG A C 1
ATOM 704 O O . ARG A 1 89 ? -8.996 -9.861 8.837 1.00 86.06 89 ARG A O 1
ATOM 711 N N . GLY A 1 90 ? -10.594 -8.597 9.780 1.00 85.00 90 GLY A N 1
ATOM 712 C CA . GLY A 1 90 ? -10.683 -9.411 10.996 1.00 85.00 90 GLY A CA 1
ATOM 713 C C . GLY A 1 90 ? -9.365 -9.377 11.776 1.00 85.00 90 GLY A C 1
ATOM 714 O O . GLY A 1 90 ? -8.894 -8.297 12.124 1.00 85.00 90 GLY A O 1
ATOM 715 N N . ASN A 1 91 ? -8.785 -10.554 12.014 1.00 80.81 91 ASN A N 1
ATOM 716 C CA . ASN A 1 91 ? -7.492 -10.763 12.676 1.00 80.81 91 ASN A CA 1
ATOM 717 C C . ASN A 1 91 ? -6.293 -10.806 11.709 1.00 80.81 91 ASN A C 1
ATOM 719 O O . ASN A 1 91 ? -5.163 -11.004 12.151 1.00 80.81 91 ASN A O 1
ATOM 723 N N . VAL A 1 92 ? -6.520 -10.668 10.400 1.00 82.12 92 VAL A N 1
ATOM 724 C CA . VAL A 1 92 ? -5.448 -10.679 9.402 1.00 82.12 92 VAL A CA 1
ATOM 725 C C . VAL A 1 92 ? -4.933 -9.262 9.203 1.00 82.12 92 VAL A C 1
ATOM 727 O O . VAL A 1 92 ? -5.697 -8.370 8.827 1.00 82.12 92 VAL A O 1
ATOM 730 N N . HIS A 1 93 ? -3.630 -9.082 9.414 1.00 83.31 93 HIS A N 1
ATOM 731 C CA . HIS A 1 93 ? -2.909 -7.830 9.217 1.00 83.31 93 HIS A CA 1
ATOM 732 C C . HIS A 1 93 ? -1.609 -8.098 8.471 1.00 83.31 93 HIS A C 1
ATOM 734 O O . HIS A 1 93 ? -0.902 -9.051 8.792 1.00 83.31 93 HIS A O 1
ATOM 740 N N . ALA A 1 94 ? -1.271 -7.244 7.511 1.00 85.50 94 ALA A N 1
ATOM 741 C CA . ALA A 1 94 ? 0.035 -7.281 6.863 1.00 85.50 94 ALA A CA 1
ATOM 742 C C . ALA A 1 94 ? 0.443 -5.891 6.379 1.00 85.50 94 ALA A C 1
ATOM 744 O O . ALA A 1 94 ? -0.403 -5.044 6.079 1.00 85.50 94 ALA A O 1
ATOM 745 N N . VAL A 1 95 ? 1.751 -5.677 6.278 1.00 87.50 95 VAL A N 1
ATOM 746 C CA . VAL A 1 95 ? 2.353 -4.422 5.823 1.00 87.50 95 VAL A CA 1
ATOM 747 C C . VAL A 1 95 ? 3.381 -4.679 4.737 1.00 87.50 95 VAL A C 1
ATOM 749 O O . VAL A 1 95 ? 3.958 -5.763 4.636 1.00 87.50 95 VAL A O 1
ATOM 752 N N . GLN A 1 96 ? 3.583 -3.659 3.912 1.00 89.38 96 GLN A N 1
ATOM 753 C CA . GLN A 1 96 ? 4.630 -3.629 2.901 1.00 89.38 96 GLN A CA 1
ATOM 754 C C . GLN A 1 96 ? 5.938 -3.017 3.422 1.00 89.38 96 GLN A C 1
ATOM 756 O O . GLN A 1 96 ? 7.016 -3.379 2.954 1.00 89.38 96 GLN A O 1
ATOM 761 N N . PHE A 1 97 ? 5.834 -2.059 4.343 1.00 87.31 97 PHE A N 1
ATOM 762 C CA . PHE A 1 97 ? 6.972 -1.392 4.971 1.00 87.31 97 PHE A CA 1
ATOM 763 C C . PHE A 1 97 ? 7.568 -2.247 6.094 1.00 87.31 97 PHE A C 1
ATOM 765 O O . PHE A 1 97 ? 6.955 -3.211 6.545 1.00 87.31 97 PHE A O 1
ATOM 772 N N . HIS A 1 98 ? 8.748 -1.859 6.571 1.00 85.00 98 HIS A N 1
ATOM 773 C CA . HIS A 1 98 ? 9.430 -2.491 7.700 1.00 85.00 98 HIS A CA 1
ATOM 774 C C . HIS A 1 98 ? 9.085 -1.791 9.013 1.00 85.00 98 HIS A C 1
ATOM 776 O O . HIS A 1 98 ? 9.708 -0.766 9.326 1.00 85.00 98 HIS A O 1
ATOM 782 N N . PRO A 1 99 ? 8.125 -2.288 9.810 1.00 79.81 99 PRO A N 1
ATOM 783 C CA . PRO A 1 99 ? 7.757 -1.629 11.052 1.00 79.81 99 PRO A CA 1
ATOM 784 C C . PRO A 1 99 ? 8.932 -1.503 12.031 1.00 79.81 99 PRO A C 1
ATOM 786 O O . PRO A 1 99 ? 9.057 -0.496 12.719 1.00 79.81 99 PRO A O 1
ATOM 789 N N . GLU A 1 100 ? 9.857 -2.458 12.021 1.00 76.75 100 GLU A N 1
ATOM 790 C CA . GLU A 1 100 ? 11.079 -2.476 12.826 1.00 76.75 100 GLU A CA 1
ATOM 791 C C . GLU A 1 100 ? 12.103 -1.410 12.450 1.00 76.75 100 GLU A C 1
ATOM 793 O O . GLU A 1 100 ? 12.820 -0.917 13.319 1.00 76.75 100 GLU A O 1
ATOM 798 N N . LYS A 1 101 ? 12.151 -1.015 11.176 1.00 78.31 101 LYS A N 1
ATOM 799 C CA . LYS A 1 101 ? 13.035 0.061 10.704 1.00 78.31 101 LYS A CA 1
ATOM 800 C C . LYS A 1 101 ? 12.365 1.426 10.762 1.00 78.31 101 LYS A C 1
ATOM 802 O O . LYS A 1 101 ? 13.048 2.436 10.646 1.00 78.31 101 LYS A O 1
ATOM 807 N N . SER A 1 102 ? 11.047 1.451 10.936 1.00 74.94 102 SER A N 1
ATOM 808 C CA . SER A 1 102 ? 10.240 2.662 10.829 1.00 74.94 102 SER A CA 1
ATOM 809 C C . SER A 1 102 ? 10.092 3.428 12.158 1.00 74.94 102 SER A C 1
ATOM 811 O O . SER A 1 102 ? 9.514 4.511 12.177 1.00 74.94 102 SER A O 1
ATOM 813 N N . GLY A 1 103 ? 10.648 2.909 13.263 1.00 69.69 103 GLY A N 1
ATOM 814 C CA . GLY A 1 103 ? 10.603 3.542 14.591 1.00 69.69 103 GLY A CA 1
ATOM 815 C C . GLY A 1 103 ? 9.212 3.511 15.247 1.00 69.69 103 GLY A C 1
ATOM 816 O O . GLY A 1 103 ? 8.304 2.855 14.761 1.00 69.69 103 GLY A O 1
ATOM 817 N N . GLY A 1 104 ? 9.027 4.209 16.374 1.00 67.81 104 GLY A N 1
ATOM 818 C CA . GLY A 1 104 ? 7.705 4.430 16.992 1.00 67.81 104 GLY A CA 1
ATOM 819 C C . GLY A 1 104 ? 7.065 3.240 17.738 1.00 67.81 104 GLY A C 1
ATOM 820 O O . GLY A 1 104 ? 7.648 2.168 17.896 1.00 67.81 104 GLY A O 1
ATOM 821 N N . LYS A 1 105 ? 5.838 3.449 18.248 1.00 61.94 105 LYS A N 1
ATOM 822 C CA . LYS A 1 105 ? 5.078 2.464 19.053 1.00 61.94 105 LYS A CA 1
ATOM 823 C C . LYS A 1 105 ? 4.419 1.351 18.226 1.00 61.94 105 LYS A C 1
ATOM 825 O O . LYS A 1 105 ? 4.151 0.278 18.764 1.00 61.94 105 LYS A O 1
ATOM 830 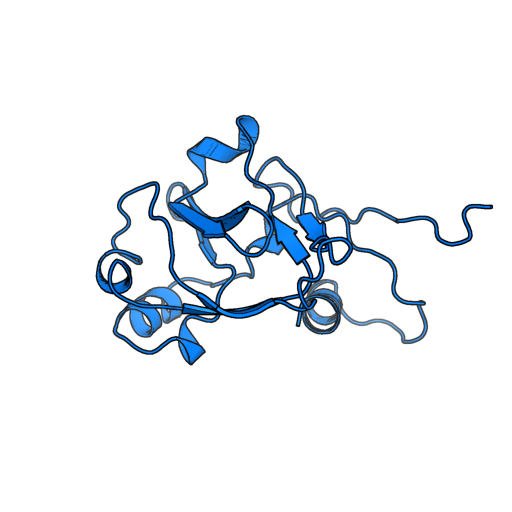N N . PHE A 1 106 ? 4.206 1.555 16.926 1.00 66.56 106 PHE A N 1
ATOM 831 C CA . PHE A 1 106 ? 3.588 0.549 16.051 1.00 66.56 106 PHE A CA 1
ATOM 832 C C . PHE A 1 106 ? 4.466 -0.696 15.844 1.00 66.56 106 PHE A C 1
ATOM 834 O O . PHE A 1 106 ? 3.928 -1.788 15.658 1.00 66.56 106 PHE A O 1
ATOM 841 N N . TYR A 1 107 ? 5.795 -0.579 15.971 1.00 58.00 107 TYR A N 1
ATOM 842 C CA . TYR A 1 107 ? 6.707 -1.729 16.004 1.00 58.00 107 TYR A CA 1
ATOM 843 C C . TYR A 1 107 ? 6.307 -2.766 17.068 1.00 58.00 107 TYR A C 1
ATOM 845 O O . TYR A 1 107 ? 6.287 -3.966 16.795 1.00 58.00 107 TYR A O 1
ATOM 853 N N . LEU A 1 108 ? 5.936 -2.314 18.272 1.00 53.19 108 LEU A N 1
ATOM 854 C CA . LEU A 1 108 ? 5.583 -3.202 19.385 1.00 53.19 108 LEU A CA 1
ATOM 855 C C . LEU A 1 108 ? 4.269 -3.952 19.132 1.00 53.19 108 LEU A C 1
ATOM 857 O O . LEU A 1 108 ? 4.130 -5.101 19.546 1.00 53.19 108 LEU A O 1
ATOM 861 N N . ARG A 1 109 ? 3.327 -3.326 18.418 1.00 59.09 109 ARG A N 1
ATOM 862 C CA . ARG A 1 109 ? 2.015 -3.912 18.110 1.00 59.09 109 ARG A CA 1
ATOM 863 C C . ARG A 1 109 ? 2.092 -4.916 16.959 1.00 59.09 109 ARG A C 1
ATOM 865 O O . ARG A 1 109 ? 1.448 -5.958 17.029 1.00 59.09 109 ARG A O 1
ATOM 872 N N . TYR A 1 110 ? 2.950 -4.666 15.965 1.00 61.72 110 TYR A N 1
ATOM 873 C CA . TYR A 1 110 ? 3.248 -5.633 14.903 1.00 61.72 110 TYR A CA 1
ATOM 874 C C . TYR A 1 110 ? 4.121 -6.804 15.380 1.00 61.72 110 TYR A C 1
ATOM 876 O O . TYR A 1 110 ? 3.960 -7.899 14.869 1.00 61.72 110 TYR A O 1
ATOM 884 N N . ARG A 1 111 ? 4.962 -6.658 16.415 1.00 49.47 111 ARG A N 1
ATOM 885 C CA . ARG A 1 111 ? 5.704 -7.804 16.992 1.00 49.47 111 ARG A CA 1
ATOM 886 C C . ARG A 1 111 ? 4.811 -8.876 17.628 1.00 49.47 111 ARG A C 1
ATOM 888 O O . ARG A 1 111 ? 5.261 -10.003 17.800 1.00 49.47 111 ARG A O 1
ATOM 895 N N . SER A 1 112 ? 3.586 -8.512 18.010 1.00 36.84 112 SER A N 1
ATOM 896 C CA . SER A 1 112 ? 2.600 -9.417 18.615 1.00 36.84 112 SER A CA 1
ATOM 897 C C . SER A 1 112 ? 1.713 -10.125 17.587 1.00 36.84 112 SER A C 1
ATOM 899 O O . SER A 1 112 ? 0.981 -11.042 17.955 1.00 36.84 112 SER A O 1
ATOM 901 N N . LEU A 1 113 ? 1.739 -9.686 16.329 1.00 43.94 113 LEU A N 1
ATOM 902 C CA . LEU A 1 113 ? 0.987 -10.269 15.225 1.00 43.94 113 LEU A CA 1
ATOM 903 C C . LEU A 1 113 ? 2.002 -10.938 14.296 1.00 43.94 113 LEU A C 1
ATOM 905 O O . LEU A 1 113 ? 3.049 -10.363 14.017 1.00 43.94 113 LEU A O 1
ATOM 909 N N . GLU A 1 114 ? 1.735 -12.151 13.824 1.00 43.12 114 GLU A N 1
ATOM 910 C CA . GLU A 1 114 ? 2.621 -12.807 12.859 1.00 43.12 114 GLU A CA 1
ATOM 911 C C . GLU A 1 114 ? 2.642 -11.989 11.556 1.00 43.12 114 GLU A C 1
ATOM 913 O O . GLU A 1 114 ? 1.735 -12.057 10.727 1.00 43.12 114 GLU A O 1
ATOM 918 N N . CYS A 1 115 ? 3.648 -11.125 11.412 1.00 40.22 115 CYS A N 1
ATOM 919 C CA . CYS A 1 115 ? 3.789 -10.241 10.265 1.00 40.22 115 CYS A CA 1
ATOM 920 C C . CYS A 1 115 ? 4.365 -11.020 9.094 1.00 40.22 115 CYS A C 1
ATOM 922 O O . CYS A 1 115 ? 5.578 -11.176 8.969 1.00 40.22 115 CYS A O 1
ATOM 924 N N . PHE A 1 116 ? 3.493 -11.475 8.206 1.00 50.59 116 PHE A N 1
ATOM 925 C CA . PHE A 1 116 ? 3.907 -11.966 6.902 1.00 50.59 116 PHE A CA 1
ATOM 926 C C . PHE A 1 116 ? 3.934 -10.800 5.913 1.00 50.59 116 PHE A C 1
ATOM 928 O O . PHE A 1 116 ? 3.049 -9.942 5.927 1.00 50.59 116 PHE A O 1
ATOM 935 N N . GLY A 1 117 ? 4.953 -10.755 5.050 1.00 62.12 117 GLY A N 1
ATOM 936 C CA . GLY A 1 117 ? 5.021 -9.752 3.989 1.00 62.12 117 GLY A CA 1
ATOM 937 C C . GLY A 1 117 ? 3.736 -9.778 3.163 1.00 62.12 117 GLY A C 1
ATOM 938 O O . GLY A 1 117 ? 3.278 -10.852 2.768 1.00 62.12 117 GLY A O 1
ATOM 939 N N . ILE A 1 118 ? 3.150 -8.603 2.913 1.00 68.88 118 ILE A N 1
ATOM 940 C CA . ILE A 1 118 ? 1.828 -8.459 2.281 1.00 68.88 118 ILE A CA 1
ATOM 941 C C . ILE A 1 118 ? 1.671 -9.291 0.998 1.00 68.88 118 ILE A C 1
ATOM 943 O O . ILE A 1 118 ? 0.597 -9.828 0.747 1.00 68.88 118 ILE A O 1
ATOM 947 N N . PHE A 1 119 ? 2.750 -9.484 0.234 1.00 67.12 119 PHE A N 1
ATOM 948 C CA . PHE A 1 119 ? 2.770 -10.282 -0.993 1.00 67.12 119 PHE A CA 1
ATOM 949 C C . PHE A 1 119 ? 2.316 -11.729 -0.807 1.00 67.12 119 PHE A C 1
ATOM 951 O O . PHE A 1 119 ? 1.716 -12.291 -1.718 1.00 67.12 119 PHE A O 1
ATOM 958 N N . LEU A 1 120 ? 2.553 -12.325 0.362 1.00 63.47 120 LEU A N 1
ATOM 959 C CA . LEU A 1 120 ? 2.225 -13.723 0.632 1.00 63.47 120 LEU A CA 1
ATOM 960 C C . LEU A 1 120 ? 0.718 -14.000 0.504 1.00 63.47 120 LEU A C 1
ATOM 962 O O . LEU A 1 120 ? 0.316 -15.095 0.115 1.00 63.47 120 LEU A O 1
ATOM 966 N N . PHE A 1 121 ? -0.118 -13.002 0.795 1.00 68.19 121 PHE A N 1
ATOM 967 C CA . PHE A 1 121 ? -1.573 -13.136 0.820 1.00 68.19 121 PHE A CA 1
ATOM 968 C C . PHE A 1 121 ? -2.233 -12.995 -0.557 1.00 68.19 121 PHE A C 1
ATOM 970 O O . PHE A 1 121 ? -3.388 -13.389 -0.713 1.00 68.19 121 PHE A O 1
ATOM 977 N N . PHE A 1 122 ? -1.526 -12.462 -1.553 1.00 64.19 122 PHE A N 1
ATOM 978 C CA . PHE A 1 122 ? -2.054 -12.229 -2.900 1.00 64.19 122 PHE A CA 1
ATOM 979 C C . PHE A 1 122 ? -1.706 -13.377 -3.851 1.00 64.19 122 PHE A C 1
ATOM 981 O O . PHE A 1 122 ? -0.874 -14.232 -3.556 1.00 64.19 122 PHE A O 1
ATOM 988 N N . HIS A 1 123 ? -2.303 -13.377 -5.044 1.00 57.97 123 HIS A N 1
ATOM 989 C CA . HIS A 1 123 ? -1.682 -14.055 -6.181 1.00 57.97 123 HIS A CA 1
ATOM 990 C C . HIS A 1 123 ? -0.469 -13.230 -6.646 1.00 57.97 123 HIS A C 1
ATOM 992 O O . HIS A 1 123 ? -0.586 -12.033 -6.920 1.00 57.97 123 HIS A O 1
ATOM 998 N N . VAL A 1 124 ? 0.711 -13.846 -6.730 1.00 54.41 124 VAL A N 1
ATOM 999 C CA . VAL A 1 124 ? 1.972 -13.118 -6.924 1.00 54.41 124 VAL A CA 1
ATOM 1000 C C . VAL A 1 124 ? 2.498 -13.343 -8.339 1.00 54.41 124 VAL A C 1
ATOM 1002 O O . VAL A 1 124 ? 3.014 -14.407 -8.665 1.00 54.41 124 VAL A O 1
ATOM 1005 N N . LYS A 1 125 ? 2.451 -12.338 -9.217 1.00 49.03 125 LYS A N 1
ATOM 1006 C CA . LYS A 1 125 ? 3.220 -12.430 -10.467 1.00 49.03 125 LYS A CA 1
ATOM 1007 C C . LYS A 1 125 ? 4.690 -12.146 -10.146 1.00 49.03 125 LYS A C 1
ATOM 1009 O O . LYS A 1 125 ? 5.128 -11.001 -10.180 1.00 49.03 125 LYS A O 1
ATOM 1014 N N . ILE A 1 126 ? 5.419 -13.187 -9.752 1.00 50.41 126 ILE A N 1
ATOM 1015 C CA . ILE A 1 126 ? 6.873 -13.138 -9.569 1.00 50.41 126 ILE A CA 1
ATOM 1016 C C . ILE A 1 126 ? 7.525 -13.191 -10.950 1.00 50.41 126 ILE A C 1
ATOM 1018 O O . ILE A 1 126 ? 7.013 -13.831 -11.857 1.00 50.41 126 ILE A O 1
ATOM 1022 N N . TYR A 1 127 ? 8.631 -12.483 -11.138 1.00 42.16 127 TYR A N 1
ATOM 1023 C CA . TYR A 1 127 ? 9.388 -12.532 -12.382 1.00 42.16 127 TYR A CA 1
ATOM 1024 C C . TYR A 1 127 ? 10.539 -13.509 -12.148 1.00 42.16 127 TYR A C 1
ATOM 1026 O O . TYR A 1 127 ? 11.242 -13.348 -11.148 1.00 42.16 127 TYR A O 1
ATOM 1034 N N . PRO A 1 128 ? 10.767 -14.508 -13.017 1.00 41.16 128 PRO A N 1
ATOM 1035 C CA . PRO A 1 128 ? 11.898 -15.398 -12.829 1.00 41.16 128 PRO A CA 1
ATOM 1036 C C . PRO A 1 128 ? 13.195 -14.601 -13.006 1.00 41.16 128 PRO A C 1
ATOM 1038 O O . PRO A 1 128 ? 13.522 -14.150 -14.104 1.00 41.16 128 PRO A O 1
ATOM 1041 N N . VAL A 1 129 ? 13.955 -14.438 -11.924 1.00 39.66 129 VAL A N 1
ATOM 1042 C CA . VAL A 1 129 ? 15.403 -14.253 -12.033 1.00 39.66 129 VAL A CA 1
ATOM 1043 C C . VAL A 1 129 ? 15.981 -15.653 -12.195 1.00 39.66 129 VAL A C 1
ATOM 1045 O O . VAL A 1 129 ? 15.708 -16.523 -11.373 1.00 39.66 129 VAL A O 1
ATOM 1048 N N . LEU A 1 130 ? 16.695 -15.854 -13.305 1.00 32.56 130 LEU A N 1
ATOM 1049 C CA . LEU A 1 130 ? 17.378 -17.076 -13.738 1.00 32.56 130 LEU A CA 1
ATOM 1050 C C . LEU A 1 130 ? 17.612 -18.089 -12.605 1.00 32.56 130 LEU A C 1
ATOM 1052 O O . LEU A 1 130 ? 18.442 -17.880 -11.722 1.00 32.56 130 LEU A O 1
ATOM 1056 N N . SER A 1 131 ? 16.883 -19.202 -12.669 1.00 33.56 131 SER A N 1
ATOM 1057 C CA . SER A 1 131 ? 17.059 -20.352 -11.794 1.00 33.56 131 SER A CA 1
ATOM 1058 C C . SER A 1 131 ? 18.450 -20.953 -11.992 1.00 33.56 131 SER A C 1
ATOM 1060 O O . SER A 1 131 ? 18.703 -21.678 -12.951 1.00 33.56 131 SER A O 1
ATOM 1062 N N . ASN A 1 132 ? 19.342 -20.676 -11.057 1.00 34.59 132 ASN A N 1
ATOM 1063 C CA . ASN A 1 132 ? 20.365 -21.613 -10.632 1.00 34.59 132 ASN A CA 1
ATOM 1064 C C . ASN A 1 132 ? 20.587 -21.323 -9.159 1.00 34.59 132 ASN A C 1
ATOM 1066 O O . ASN A 1 132 ? 21.158 -20.288 -8.856 1.00 34.59 132 ASN A O 1
ATOM 1070 N N . ILE A 1 133 ? 20.054 -22.180 -8.288 1.00 37.16 133 ILE A N 1
ATOM 1071 C CA . ILE A 1 133 ? 20.549 -22.606 -6.967 1.00 37.16 133 ILE A CA 1
ATOM 1072 C C . ILE A 1 133 ? 19.371 -23.337 -6.288 1.00 37.16 133 ILE A C 1
ATOM 1074 O O . ILE A 1 133 ? 18.221 -22.916 -6.378 1.00 37.16 133 ILE A O 1
ATOM 1078 N N . GLY A 1 134 ? 19.667 -24.517 -5.737 1.00 36.97 134 GLY A N 1
ATOM 1079 C CA . GLY A 1 134 ? 18.715 -25.572 -5.389 1.00 36.97 134 GLY A CA 1
ATOM 1080 C C . GLY A 1 134 ? 17.778 -25.322 -4.203 1.00 36.97 134 GLY A C 1
ATOM 1081 O O . GLY A 1 134 ? 17.769 -24.265 -3.590 1.00 36.97 134 GLY A O 1
ATOM 1082 N N . HIS A 1 135 ? 16.986 -26.365 -3.928 1.00 36.38 135 HIS A N 1
ATOM 1083 C CA . HIS A 1 135 ? 16.011 -26.574 -2.847 1.00 36.38 135 HIS A CA 1
ATOM 1084 C C . HIS A 1 135 ? 16.074 -25.625 -1.625 1.00 36.38 135 HIS A C 1
ATOM 1086 O O . HIS A 1 135 ? 16.479 -26.032 -0.540 1.00 36.38 135 HIS A O 1
ATOM 1092 N N . GLY A 1 136 ? 15.588 -24.391 -1.782 1.00 36.81 136 GLY A N 1
ATOM 1093 C CA . GLY A 1 136 ? 15.189 -23.492 -0.694 1.00 36.81 136 GLY A CA 1
ATOM 1094 C C . GLY A 1 136 ? 13.668 -23.331 -0.681 1.00 36.81 136 GLY A C 1
ATOM 1095 O O . GLY A 1 136 ? 13.038 -23.334 -1.744 1.00 36.81 136 GLY A O 1
ATOM 1096 N N . GLY A 1 137 ? 13.061 -23.249 0.505 1.00 39.16 137 GLY A N 1
ATOM 1097 C CA . GLY A 1 137 ? 11.608 -23.184 0.666 1.00 39.16 137 GLY A CA 1
ATOM 1098 C C . GLY A 1 137 ? 10.994 -21.959 -0.022 1.00 39.16 137 GLY A C 1
ATOM 1099 O O . GLY A 1 137 ? 11.660 -20.955 -0.264 1.00 39.16 137 GLY A O 1
ATOM 1100 N N . PHE A 1 138 ? 9.693 -22.021 -0.322 1.00 44.59 138 PHE A N 1
ATOM 1101 C CA . PHE A 1 138 ? 8.921 -20.924 -0.929 1.00 44.59 138 PHE A CA 1
ATOM 1102 C C . PHE A 1 138 ? 9.165 -19.557 -0.253 1.00 44.59 138 PHE A C 1
ATOM 1104 O O . PHE A 1 138 ? 9.259 -18.539 -0.931 1.00 44.59 138 PHE A O 1
ATOM 1111 N N . PHE A 1 139 ? 9.344 -19.548 1.072 1.00 39.56 139 PHE A N 1
ATOM 1112 C CA . PHE A 1 139 ? 9.611 -18.350 1.872 1.00 39.56 139 PHE A CA 1
ATOM 1113 C C . PHE A 1 139 ? 11.023 -17.769 1.692 1.00 39.56 139 PHE A C 1
ATOM 1115 O O . PHE A 1 139 ? 11.166 -16.547 1.629 1.00 39.56 139 PHE A O 1
ATOM 1122 N N . ASP A 1 140 ? 12.048 -18.611 1.541 1.00 39.47 140 ASP A N 1
ATOM 1123 C CA . ASP A 1 140 ? 13.438 -18.163 1.363 1.00 39.47 140 ASP A CA 1
ATOM 1124 C C . ASP A 1 140 ? 13.623 -17.480 -0.001 1.00 39.47 140 ASP A C 1
ATOM 1126 O O . ASP A 1 140 ? 14.304 -16.459 -0.123 1.00 39.47 140 ASP A O 1
ATOM 1130 N N . ASN A 1 141 ? 12.924 -17.992 -1.020 1.00 42.72 141 ASN A N 1
ATOM 1131 C CA . ASN A 1 141 ? 12.921 -17.426 -2.369 1.00 42.72 141 ASN A CA 1
ATOM 1132 C C . ASN A 1 141 ? 12.198 -16.069 -2.452 1.00 42.72 141 ASN A C 1
ATOM 1134 O O . ASN A 1 141 ? 12.596 -15.215 -3.243 1.00 42.72 141 ASN A O 1
ATOM 1138 N N . LEU A 1 142 ? 11.174 -15.832 -1.623 1.00 46.22 142 LEU A N 1
ATOM 1139 C CA . LEU A 1 142 ? 10.506 -14.527 -1.534 1.00 46.22 142 LEU A CA 1
ATOM 1140 C C . LEU A 1 142 ? 11.404 -13.479 -0.857 1.00 46.22 142 LEU A C 1
ATOM 1142 O O . LEU A 1 142 ? 11.406 -12.319 -1.252 1.00 46.22 142 LEU A O 1
ATOM 1146 N N . HIS A 1 143 ? 12.218 -13.854 0.128 1.00 44.66 143 HIS A N 1
ATOM 1147 C CA . HIS A 1 143 ? 13.102 -12.885 0.777 1.00 44.66 143 HIS A CA 1
ATOM 1148 C C . HIS A 1 143 ? 14.179 -12.365 -0.202 1.00 44.66 143 HIS A C 1
ATOM 1150 O O . HIS A 1 143 ? 14.392 -11.165 -0.316 1.00 44.66 143 HIS A O 1
ATOM 1156 N N . GLY A 1 144 ? 14.811 -13.232 -0.996 1.00 41.12 144 GLY A N 1
ATOM 1157 C CA . GLY A 1 144 ? 15.861 -12.805 -1.936 1.00 41.12 144 GLY A CA 1
ATOM 1158 C C . GLY A 1 144 ? 15.386 -11.989 -3.150 1.00 41.12 144 GLY A C 1
ATOM 1159 O O . GLY A 1 144 ? 16.207 -11.357 -3.806 1.00 41.12 144 GLY A O 1
ATOM 1160 N N . GLN A 1 145 ? 14.090 -12.020 -3.483 1.00 43.91 145 GLN A N 1
ATOM 1161 C CA . GLN A 1 145 ? 13.555 -11.384 -4.699 1.00 43.91 145 GLN A CA 1
ATOM 1162 C C . GLN A 1 145 ? 12.752 -10.106 -4.445 1.00 43.91 145 GLN A C 1
ATOM 1164 O O . GLN A 1 145 ? 12.534 -9.318 -5.371 1.00 43.91 145 GLN A O 1
ATOM 1169 N N . PHE A 1 146 ? 12.284 -9.908 -3.214 1.00 49.84 146 PHE A N 1
ATOM 1170 C CA . PHE A 1 146 ? 11.448 -8.770 -2.847 1.00 49.84 146 PHE A CA 1
ATOM 1171 C C . PHE A 1 146 ? 12.208 -7.669 -2.101 1.00 49.84 146 PHE A C 1
ATOM 1173 O O . PHE A 1 146 ? 11.686 -6.553 -2.056 1.00 49.84 146 PHE A O 1
ATOM 1180 N N . TRP A 1 147 ? 13.416 -7.961 -1.602 1.00 46.44 147 TRP A N 1
ATOM 1181 C CA . TRP A 1 147 ? 14.311 -7.043 -0.888 1.00 46.44 147 TRP A CA 1
ATOM 1182 C C . TRP A 1 147 ? 15.500 -6.606 -1.748 1.00 46.44 147 TRP A C 1
ATOM 1184 O O . TRP A 1 147 ? 16.108 -7.477 -2.405 1.00 46.44 147 TRP A O 1
#